Protein AF-A0A7Y0SMZ9-F1 (afdb_monomer_lite)

InterPro domains:
  IPR006249 Aconitase/Iron-responsive element-binding protein 2 [PTHR11670] (2-124)
  IPR015928 Aconitase/3-isopropylmalate dehydratase, swivel [G3DSA:3.20.19.10] (72-124)

Organism: Vibrio parahaemolyticus (NCBI:txid670)

Foldseek 3Di:
DDDPVNVDDDPVRVVVCCVVPVDPVVVCVVPVVVPDDDPDDDDPDPDDDADPLDQADHDDCCVPDDVDDDDDDDPDDDPDDDDPDDDVCNVQNFAQDDCPDPLVVVCVVSVHDSVRSGTSNRRD

Radius of gyration: 25.64 Å; chains: 1; bounding box: 72×46×53 Å

Sequence (124 aa):
PIYLNDLWPSDEEIDAVVGTHVKPEQFKQVYIQMFKLNDQEQNPNPLYDWRPMSTYIRRPPYWEGALAGERTLSGMRPLAILGDNITTDHLSPSNAILASSAAGEYLAKMGVPEEDFNSYATHR

Structure (mmCIF, N/CA/C/O backbone):
data_AF-A0A7Y0SMZ9-F1
#
_entry.id   AF-A0A7Y0SMZ9-F1
#
loop_
_atom_site.group_PDB
_atom_site.id
_atom_site.type_symbol
_atom_site.label_atom_id
_atom_site.label_alt_id
_atom_site.label_comp_id
_atom_site.label_asym_id
_atom_site.label_entity_id
_atom_site.label_seq_id
_atom_site.pdbx_PDB_ins_code
_atom_site.Cartn_x
_atom_site.Cartn_y
_atom_site.Cartn_z
_atom_site.occupancy
_atom_site.B_iso_or_equiv
_atom_site.auth_seq_id
_atom_site.auth_comp_id
_atom_site.auth_asym_id
_atom_site.auth_atom_id
_atom_site.pdbx_PDB_model_num
ATOM 1 N N . PRO A 1 1 ? -44.823 7.895 13.540 1.00 86.38 1 PRO A N 1
ATOM 2 C CA . PRO A 1 1 ? -43.639 7.686 12.669 1.00 86.38 1 PRO A CA 1
ATOM 3 C C . PRO A 1 1 ? -42.413 7.512 13.569 1.00 86.38 1 PRO A C 1
ATOM 5 O O . PRO A 1 1 ? -42.468 8.009 14.688 1.00 86.38 1 PRO A O 1
ATOM 8 N N . ILE A 1 2 ? -41.378 6.806 13.111 1.00 91.00 2 ILE A N 1
ATOM 9 C CA . ILE A 1 2 ? -40.087 6.676 13.810 1.00 91.00 2 ILE A CA 1
ATOM 10 C C . ILE A 1 2 ? -39.058 7.499 13.029 1.00 91.00 2 ILE A C 1
ATOM 12 O O . ILE A 1 2 ? -39.049 7.453 11.796 1.00 91.00 2 ILE A O 1
ATOM 16 N N . TYR A 1 3 ? -38.222 8.250 13.738 1.00 96.69 3 TYR A N 1
ATOM 17 C CA . TYR A 1 3 ? -37.201 9.151 13.211 1.00 96.69 3 TYR A CA 1
ATOM 18 C C . TYR A 1 3 ? -35.790 8.685 13.597 1.00 96.69 3 TYR A C 1
ATOM 20 O O . TYR A 1 3 ? -35.616 7.870 14.495 1.00 96.69 3 TYR A O 1
ATOM 28 N N . LEU A 1 4 ? -34.758 9.228 12.939 1.00 96.25 4 LEU A N 1
ATOM 29 C CA . LEU A 1 4 ? -33.357 8.891 13.237 1.00 96.25 4 LEU A CA 1
ATOM 30 C C . LEU A 1 4 ? -32.991 9.160 14.705 1.00 96.25 4 LEU A C 1
ATOM 32 O O . LEU A 1 4 ? -32.315 8.342 15.317 1.00 96.25 4 LEU A O 1
ATOM 36 N N . ASN A 1 5 ? -33.487 10.259 15.281 1.00 95.06 5 ASN A N 1
ATOM 37 C CA . ASN A 1 5 ? -33.253 10.597 16.688 1.00 95.06 5 ASN A CA 1
ATOM 38 C C . ASN A 1 5 ? -33.907 9.606 17.661 1.00 95.06 5 ASN A C 1
ATOM 40 O O . ASN A 1 5 ? -33.482 9.533 18.805 1.00 95.06 5 ASN A O 1
ATOM 44 N N . ASP A 1 6 ? -34.905 8.839 17.216 1.00 95.88 6 ASP A N 1
ATOM 45 C CA . ASP A 1 6 ? -35.528 7.794 18.033 1.00 95.88 6 ASP A CA 1
ATOM 46 C C . ASP A 1 6 ? -34.678 6.505 18.056 1.00 95.88 6 ASP 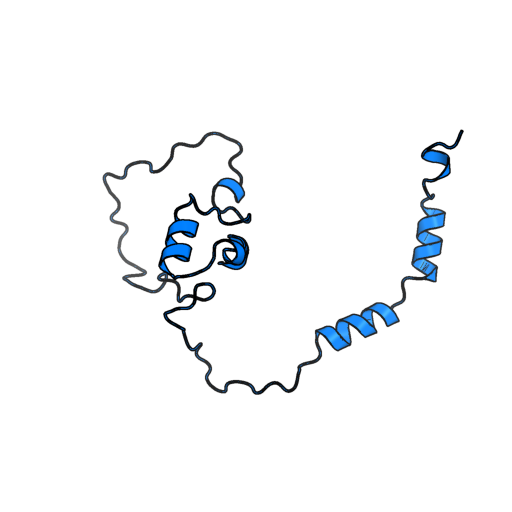A C 1
ATOM 48 O O . ASP A 1 6 ? -34.980 5.584 18.810 1.00 95.88 6 ASP A O 1
ATOM 52 N N . LEU A 1 7 ? -33.649 6.413 17.201 1.00 96.25 7 LEU A N 1
ATOM 53 C CA . LEU A 1 7 ? -32.780 5.240 17.030 1.00 96.25 7 LEU A CA 1
ATOM 54 C C . LEU A 1 7 ? -31.309 5.515 17.367 1.00 96.25 7 LEU A C 1
ATOM 56 O O . LEU A 1 7 ? -30.544 4.568 17.538 1.00 96.25 7 LEU A O 1
ATOM 60 N N . TRP A 1 8 ? -30.891 6.782 17.378 1.00 97.31 8 TRP A N 1
ATOM 61 C CA . TRP A 1 8 ? -29.499 7.154 17.591 1.00 97.31 8 TRP A CA 1
ATOM 62 C C . TRP A 1 8 ? -29.154 7.069 19.083 1.00 97.31 8 TRP A C 1
ATOM 64 O O . TRP A 1 8 ? -29.758 7.805 19.864 1.00 97.31 8 TRP A O 1
ATOM 74 N N . PRO A 1 9 ? -28.207 6.207 19.491 1.00 96.62 9 PRO A N 1
ATOM 75 C CA . PRO A 1 9 ? -27.857 6.064 20.897 1.00 96.62 9 PRO A CA 1
ATOM 76 C C . PRO A 1 9 ? -27.150 7.318 21.417 1.00 96.62 9 PRO A C 1
ATOM 78 O O . PRO A 1 9 ? -26.399 7.965 20.678 1.00 96.62 9 PRO A O 1
ATOM 81 N N . SER A 1 10 ? -27.369 7.650 22.689 1.00 97.25 10 SER A N 1
ATOM 82 C CA . SER A 1 10 ? -26.601 8.709 23.350 1.00 97.25 10 SER A CA 1
ATOM 83 C C . SER A 1 10 ? -25.174 8.249 23.670 1.00 97.25 10 SER A C 1
ATOM 85 O O . SER A 1 10 ? -24.883 7.049 23.707 1.00 97.25 10 SER A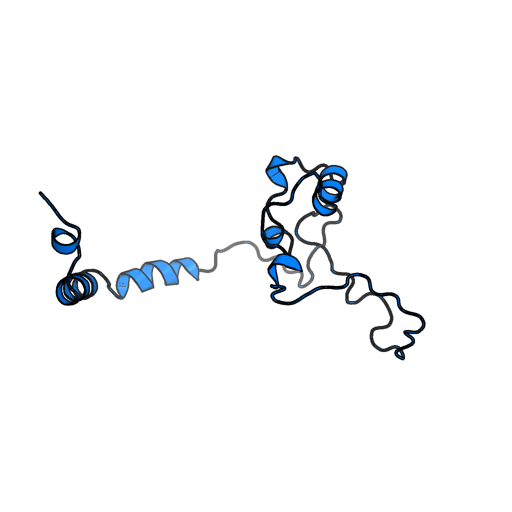 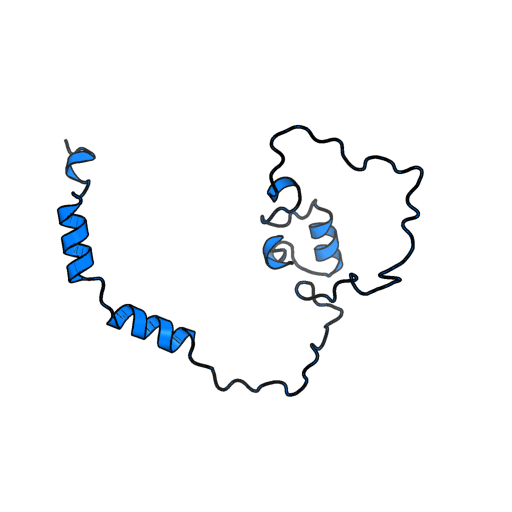O 1
ATOM 87 N N . ASP A 1 11 ? -24.279 9.200 23.940 1.00 97.75 11 ASP A N 1
ATOM 88 C CA . ASP A 1 11 ? -22.900 8.890 24.334 1.00 97.75 11 ASP A CA 1
ATOM 89 C C . ASP A 1 11 ? -22.867 8.053 25.626 1.00 97.75 11 ASP A C 1
ATOM 91 O O . ASP A 1 11 ? -22.105 7.094 25.727 1.00 97.75 11 ASP A O 1
ATOM 95 N N . GLU A 1 12 ? -23.763 8.329 26.582 1.00 97.94 12 GLU A N 1
ATOM 96 C CA . GLU A 1 12 ? -23.874 7.557 27.825 1.00 97.94 12 GLU A CA 1
ATOM 97 C C . GLU A 1 12 ? -24.323 6.108 27.583 1.00 97.94 12 GLU A C 1
ATOM 99 O O . GLU A 1 12 ? -23.846 5.189 28.257 1.00 97.94 12 GLU A O 1
ATOM 104 N N . GLU A 1 13 ? -25.229 5.885 26.625 1.00 97.38 13 GLU A N 1
ATOM 105 C CA . GLU A 1 13 ? -25.664 4.540 26.238 1.00 97.38 13 GLU A CA 1
ATOM 106 C C . GLU A 1 13 ? -24.516 3.757 25.583 1.00 97.38 13 GLU A C 1
ATOM 108 O O . GLU A 1 13 ? -24.316 2.577 25.892 1.00 97.38 13 GLU A O 1
ATOM 113 N N . ILE A 1 14 ? -23.713 4.416 24.738 1.00 97.88 14 ILE A N 1
ATOM 114 C CA . ILE A 1 14 ? -22.516 3.824 24.123 1.00 97.88 14 ILE A CA 1
ATOM 115 C C . ILE A 1 14 ? -21.475 3.480 25.197 1.00 97.88 14 ILE A C 1
ATOM 117 O O . ILE A 1 14 ? -20.990 2.345 25.235 1.00 97.88 14 ILE A O 1
ATOM 121 N N . ASP A 1 15 ? -21.169 4.412 26.102 1.00 98.06 15 ASP A N 1
ATOM 122 C CA . ASP A 1 15 ? -20.170 4.229 27.160 1.00 98.06 15 ASP A CA 1
ATOM 123 C C . ASP A 1 15 ? -20.542 3.087 28.109 1.00 98.06 15 ASP A C 1
ATOM 125 O O . ASP A 1 15 ? -19.694 2.262 28.474 1.00 98.06 15 ASP A O 1
ATOM 129 N N . ALA A 1 16 ? -21.824 2.982 28.471 1.00 98.00 16 ALA A N 1
ATOM 130 C CA . ALA A 1 16 ? -22.322 1.887 29.294 1.00 98.00 16 ALA A CA 1
ATOM 131 C C . ALA A 1 16 ? -22.124 0.527 28.603 1.00 98.00 16 ALA A C 1
ATOM 133 O O . ALA A 1 16 ? -21.664 -0.435 29.234 1.00 98.00 16 ALA A O 1
ATOM 134 N N . VAL A 1 17 ? -22.421 0.431 27.302 1.00 97.94 17 VAL A N 1
ATOM 135 C CA . VAL A 1 17 ? -22.225 -0.800 26.520 1.00 97.94 17 VAL A CA 1
ATOM 136 C C . VAL A 1 17 ? -20.739 -1.140 26.384 1.00 97.94 17 VAL A C 1
ATOM 138 O O . VAL A 1 17 ? -20.354 -2.288 26.623 1.00 97.94 17 VAL A O 1
ATOM 141 N N . VAL A 1 18 ? -19.885 -0.158 26.078 1.00 97.69 18 VAL A N 1
ATOM 142 C CA . VAL A 1 18 ? -18.429 -0.347 25.977 1.00 97.69 18 VAL A CA 1
ATOM 143 C C . VAL A 1 18 ? -17.855 -0.821 27.312 1.00 97.69 18 VAL A C 1
ATOM 145 O O . VAL A 1 18 ? -17.175 -1.848 27.355 1.00 97.69 18 VAL A O 1
ATOM 148 N N . GLY A 1 19 ? -18.190 -0.158 28.422 1.00 96.94 19 GLY A N 1
ATOM 149 C CA . GLY A 1 19 ? -17.716 -0.537 29.756 1.00 96.94 19 GLY A CA 1
ATOM 150 C C . GLY A 1 19 ? -18.176 -1.935 30.190 1.00 96.94 19 GLY A C 1
ATOM 151 O O . GLY A 1 19 ? -17.444 -2.664 30.873 1.00 96.94 19 GLY A O 1
ATOM 152 N N . THR A 1 20 ? -19.370 -2.358 29.765 1.00 97.44 20 THR A N 1
ATOM 153 C CA . THR A 1 20 ? -19.915 -3.686 30.088 1.00 97.44 20 THR A CA 1
ATOM 154 C C . THR A 1 20 ? -19.371 -4.803 29.201 1.00 97.44 20 THR A C 1
ATOM 156 O O . THR A 1 20 ? -19.191 -5.904 29.720 1.00 97.44 20 THR A O 1
ATOM 159 N N . HIS A 1 21 ? -19.028 -4.542 27.934 1.00 97.69 21 HIS A N 1
ATOM 160 C CA . HIS A 1 21 ? -18.719 -5.601 26.960 1.00 97.69 21 HIS A CA 1
ATOM 161 C C . HIS A 1 21 ? -17.278 -5.624 26.441 1.00 97.69 21 HIS A C 1
ATOM 163 O O . HIS A 1 21 ? -16.822 -6.691 26.029 1.00 97.69 21 HIS A O 1
ATOM 169 N N . VAL A 1 22 ? -16.548 -4.506 26.470 1.00 97.19 22 VAL A N 1
ATOM 170 C CA . VAL A 1 22 ? -15.148 -4.453 26.023 1.00 97.19 22 VA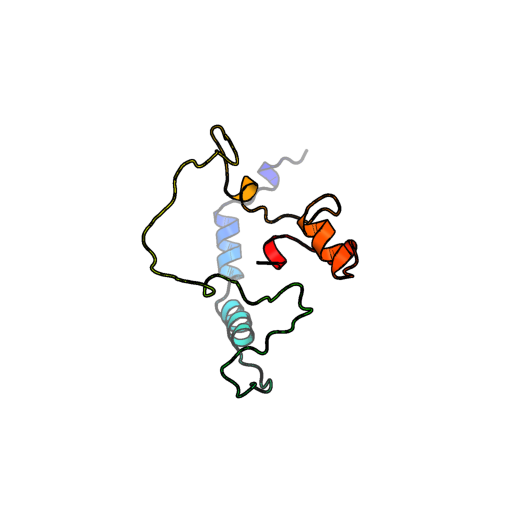L A CA 1
ATOM 171 C C . VAL A 1 22 ? -14.244 -4.817 27.195 1.00 97.19 22 VAL A C 1
ATOM 173 O O . VAL A 1 22 ? -14.078 -4.045 28.140 1.00 97.19 22 VAL A O 1
ATOM 176 N N . LYS A 1 23 ? -13.688 -6.031 27.165 1.00 97.75 23 LYS A N 1
ATOM 177 C CA . LYS A 1 23 ? -12.939 -6.616 28.285 1.00 97.75 23 LYS A CA 1
ATOM 178 C C . LYS A 1 23 ? -11.494 -6.937 27.905 1.00 97.75 23 LYS A C 1
ATOM 180 O O . LYS A 1 23 ? -11.264 -7.452 26.808 1.00 97.75 23 LYS A O 1
ATOM 185 N N . PRO A 1 24 ? -10.513 -6.720 28.805 1.00 97.12 24 PRO A N 1
ATOM 186 C CA . PRO A 1 24 ? -9.105 -7.050 28.556 1.00 97.12 24 PRO A CA 1
ATOM 187 C C . PRO A 1 24 ? -8.873 -8.493 28.082 1.00 97.12 24 PRO A C 1
ATOM 189 O O . PRO A 1 24 ? -7.944 -8.767 27.322 1.00 97.12 24 PRO A O 1
ATOM 192 N N . GLU A 1 25 ? -9.718 -9.425 28.518 1.00 96.94 25 GLU A N 1
ATOM 193 C CA . GLU A 1 25 ? -9.652 -10.843 28.169 1.00 96.94 25 GLU A CA 1
ATOM 194 C C . GLU A 1 25 ? -9.835 -11.081 26.666 1.00 96.94 25 GLU A C 1
ATOM 196 O O . GLU A 1 25 ? -9.137 -11.927 26.110 1.00 96.94 25 GLU A O 1
ATOM 201 N N . GLN A 1 26 ? -10.697 -10.309 25.995 1.00 96.75 26 GLN A N 1
ATOM 202 C CA . GLN A 1 26 ? -10.923 -10.414 24.547 1.00 96.75 26 GLN A CA 1
ATOM 203 C C . GLN A 1 26 ? -9.644 -10.072 23.772 1.00 96.75 26 GLN A C 1
ATOM 205 O O . GLN A 1 26 ? -9.235 -10.811 22.878 1.00 96.75 26 GLN A O 1
ATOM 210 N N . PHE A 1 27 ? -8.954 -9.001 24.178 1.00 96.81 27 PHE A N 1
ATOM 211 C CA . PHE A 1 27 ? -7.670 -8.613 23.592 1.00 96.81 27 PHE A CA 1
ATOM 212 C C . PHE A 1 27 ? -6.625 -9.709 23.802 1.00 96.81 27 PHE A C 1
ATOM 214 O O . PHE A 1 27 ? -5.954 -10.108 22.854 1.00 96.81 27 PHE A O 1
ATOM 221 N N . LYS A 1 28 ? -6.514 -10.249 25.023 1.00 96.75 28 LYS A N 1
ATOM 222 C CA . LYS A 1 28 ? -5.577 -11.345 25.313 1.00 96.75 28 LYS A CA 1
ATOM 223 C C . LYS A 1 28 ? -5.860 -12.570 24.444 1.00 96.75 28 LYS A C 1
ATOM 225 O O . LYS A 1 28 ? -4.928 -13.118 23.868 1.00 96.75 28 LYS A O 1
ATOM 230 N N . GLN A 1 29 ? -7.123 -12.979 24.321 1.00 96.38 29 GLN A N 1
ATOM 231 C CA . GLN A 1 29 ? -7.515 -14.139 23.515 1.00 96.38 29 GLN A CA 1
ATOM 232 C C . GLN A 1 29 ? -7.118 -13.983 22.043 1.00 96.38 29 GLN A C 1
ATOM 234 O O . GLN A 1 29 ? -6.587 -14.926 21.462 1.00 96.38 29 GLN A O 1
ATOM 239 N N . VAL A 1 30 ? -7.314 -12.797 21.462 1.00 95.50 30 VAL A N 1
ATOM 240 C CA . VAL A 1 30 ? -6.952 -12.526 20.063 1.00 95.50 30 VAL A CA 1
ATOM 241 C C . VAL A 1 30 ? -5.436 -12.407 19.896 1.00 95.50 30 VAL A C 1
ATOM 243 O O . VAL A 1 30 ? -4.841 -13.133 19.101 1.00 95.50 30 VAL A O 1
ATOM 246 N N . TYR A 1 31 ? -4.782 -11.532 20.664 1.00 95.50 31 TYR A N 1
ATOM 247 C CA . TYR A 1 31 ? -3.370 -11.208 20.448 1.00 95.50 31 TYR A CA 1
ATOM 248 C C . TYR A 1 31 ? -2.420 -12.345 20.828 1.00 95.50 31 TYR A C 1
ATOM 250 O O . TYR A 1 31 ? -1.431 -12.555 20.129 1.00 95.50 31 TYR A O 1
ATOM 258 N N . ILE A 1 32 ? -2.717 -13.118 21.880 1.00 94.38 32 ILE A N 1
ATOM 259 C CA . ILE A 1 32 ? -1.878 -14.271 22.245 1.00 94.38 32 ILE A CA 1
ATOM 260 C C . ILE A 1 32 ? -1.884 -15.307 21.122 1.00 94.38 32 ILE A C 1
ATOM 262 O O . ILE A 1 32 ? -0.833 -15.856 20.809 1.00 94.38 32 ILE A O 1
ATOM 266 N N . GLN A 1 33 ? -3.040 -15.566 20.502 1.00 91.31 33 GLN A N 1
ATOM 267 C CA . GLN A 1 33 ? -3.115 -16.511 19.387 1.00 91.31 33 GLN A CA 1
ATOM 268 C C . GLN A 1 33 ? -2.490 -15.939 18.112 1.00 91.31 33 GLN A C 1
ATOM 270 O O . GLN A 1 33 ? -1.750 -16.648 17.442 1.00 91.31 33 GLN A O 1
ATOM 275 N N . MET A 1 34 ? -2.719 -14.658 17.803 1.00 91.25 34 MET A N 1
ATOM 276 C CA . MET A 1 34 ? -2.165 -14.007 16.609 1.00 91.25 34 MET A CA 1
ATOM 277 C C . MET A 1 34 ? -0.629 -14.000 16.593 1.00 91.25 34 MET A C 1
ATOM 279 O O . MET A 1 34 ? -0.026 -14.151 15.535 1.00 91.25 34 MET A O 1
ATOM 283 N N . PHE A 1 35 ? 0.002 -13.840 17.759 1.00 89.56 35 PHE A N 1
ATOM 284 C CA . PHE A 1 35 ? 1.461 -13.857 17.902 1.00 89.56 35 PHE A CA 1
ATOM 285 C C . PHE A 1 35 ? 2.022 -15.216 18.324 1.00 89.56 35 PHE A C 1
ATOM 287 O O . PHE A 1 35 ? 3.224 -15.337 18.575 1.00 89.56 35 PHE A O 1
ATOM 294 N N . LYS A 1 36 ? 1.178 -16.248 18.415 1.00 90.31 36 LYS A N 1
ATOM 295 C CA . LYS A 1 36 ? 1.650 -17.600 18.674 1.00 90.31 36 LYS A CA 1
ATOM 296 C C . LYS A 1 36 ? 2.451 -18.058 17.460 1.00 90.31 36 LYS A C 1
ATOM 298 O O . LYS A 1 36 ? 1.918 -18.185 16.361 1.00 90.31 36 LYS A O 1
ATOM 303 N N . LEU A 1 37 ? 3.741 -18.296 17.662 1.00 82.75 37 LEU A N 1
ATOM 304 C CA . LEU A 1 37 ? 4.576 -18.916 16.644 1.00 82.75 37 LEU A CA 1
ATOM 305 C C . LEU A 1 37 ? 4.035 -20.325 16.387 1.00 82.75 37 LEU A C 1
ATOM 307 O O . LEU A 1 37 ? 3.855 -21.105 17.322 1.00 82.75 37 LEU A O 1
ATOM 311 N N . ASN A 1 38 ? 3.740 -20.627 15.128 1.00 77.06 38 ASN A N 1
ATOM 312 C CA . ASN A 1 38 ? 3.421 -21.987 14.723 1.00 77.06 38 ASN A CA 1
ATOM 313 C C . ASN A 1 38 ? 4.724 -22.777 14.578 1.00 77.06 38 ASN A C 1
ATOM 315 O O . ASN A 1 38 ? 5.723 -22.230 14.110 1.00 77.06 38 ASN A O 1
ATOM 319 N N . ASP A 1 39 ? 4.682 -24.070 14.898 1.00 69.81 39 ASP A N 1
ATOM 320 C CA . ASP A 1 39 ? 5.795 -25.019 14.737 1.00 69.81 3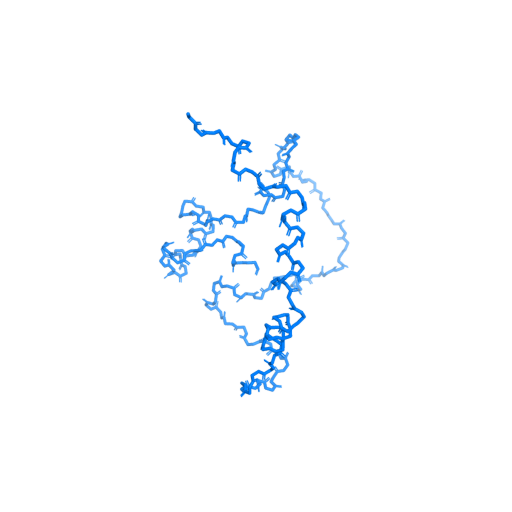9 ASP A CA 1
ATOM 321 C C . ASP A 1 39 ? 6.047 -25.379 13.258 1.00 69.81 39 ASP A C 1
ATOM 323 O O . ASP A 1 39 ? 6.281 -26.534 12.908 1.00 69.81 39 ASP A O 1
ATOM 327 N N . GLN A 1 40 ? 5.931 -24.410 12.347 1.00 74.69 40 GLN A N 1
ATOM 328 C CA . GLN A 1 40 ? 6.258 -24.641 10.947 1.00 74.69 40 GLN A CA 1
ATOM 329 C C . GLN A 1 40 ? 7.770 -24.776 10.790 1.00 74.69 40 GLN A C 1
ATOM 331 O O . GLN A 1 40 ? 8.542 -24.029 11.395 1.00 74.69 40 GLN A O 1
ATOM 336 N N . GLU A 1 41 ? 8.180 -25.734 9.961 1.00 74.44 41 GLU A N 1
ATOM 337 C CA . GLU A 1 41 ? 9.580 -25.951 9.624 1.00 74.44 41 GLU A CA 1
ATOM 338 C C . GLU A 1 41 ? 10.192 -24.655 9.090 1.00 74.44 41 GLU A C 1
ATOM 340 O O . GLU A 1 41 ? 9.790 -24.117 8.055 1.00 74.44 41 GLU A O 1
ATOM 345 N N . GLN A 1 42 ? 11.172 -24.134 9.823 1.00 75.44 42 GLN A N 1
ATOM 346 C CA . GLN A 1 42 ? 11.943 -22.990 9.371 1.00 75.44 42 GLN A CA 1
ATOM 347 C C . GLN A 1 42 ? 12.915 -23.468 8.299 1.00 75.44 42 GLN A C 1
ATOM 349 O O . GLN A 1 42 ? 13.710 -24.378 8.533 1.00 75.44 42 GLN A O 1
ATOM 354 N N . ASN A 1 43 ? 12.880 -22.836 7.127 1.00 81.44 43 ASN A N 1
ATOM 355 C CA . ASN A 1 43 ? 13.946 -23.009 6.151 1.00 81.44 43 ASN A CA 1
ATOM 356 C C . ASN A 1 43 ? 15.241 -22.436 6.761 1.00 81.44 43 ASN A C 1
ATOM 358 O O . ASN A 1 43 ? 15.282 -21.236 7.039 1.00 81.44 43 ASN A O 1
ATOM 362 N N . PRO A 1 44 ? 16.292 -23.246 6.982 1.00 85.94 44 PRO A N 1
ATOM 363 C CA . PRO A 1 44 ? 17.524 -22.776 7.614 1.00 85.94 44 PRO A CA 1
ATOM 364 C C . PRO A 1 44 ? 18.341 -21.845 6.707 1.00 85.94 44 PRO A C 1
ATOM 366 O O . PRO A 1 44 ? 19.313 -21.244 7.165 1.00 85.94 44 PRO A O 1
ATOM 369 N N . ASN A 1 45 ? 17.994 -21.738 5.419 1.00 91.44 45 ASN A N 1
ATOM 370 C CA . ASN A 1 45 ? 18.678 -20.852 4.490 1.00 91.44 45 ASN A CA 1
ATOM 371 C C . ASN A 1 45 ? 18.282 -19.385 4.752 1.00 91.44 45 ASN A C 1
ATOM 373 O O . ASN A 1 45 ? 17.107 -19.042 4.617 1.00 91.44 45 ASN A O 1
ATOM 377 N N . PRO A 1 46 ? 19.241 -18.492 5.060 1.00 89.69 46 PRO A N 1
ATOM 378 C CA . PRO A 1 46 ? 18.951 -17.073 5.258 1.00 89.69 46 PRO A CA 1
ATOM 379 C C . PRO A 1 46 ? 18.598 -16.336 3.956 1.00 89.69 46 PRO A C 1
ATOM 381 O O . PRO A 1 46 ? 18.155 -15.189 4.004 1.00 89.69 46 PRO A O 1
ATOM 384 N N . LEU A 1 47 ? 18.825 -16.951 2.790 1.00 92.06 47 LEU A N 1
ATOM 385 C CA . LEU A 1 47 ? 18.519 -16.373 1.485 1.00 92.06 47 LEU A CA 1
ATOM 386 C C . LEU A 1 47 ? 17.172 -16.873 0.959 1.00 92.06 47 LEU A C 1
ATOM 388 O O . LEU A 1 47 ? 16.869 -18.064 1.002 1.00 92.06 47 LEU A O 1
ATOM 392 N N . TYR A 1 48 ? 16.391 -15.950 0.393 1.00 91.44 48 TYR A N 1
ATOM 393 C CA . TYR A 1 48 ? 15.136 -16.280 -0.276 1.00 91.44 48 TYR A CA 1
ATOM 394 C C . TYR A 1 48 ? 15.392 -17.024 -1.594 1.00 91.44 48 TYR A C 1
ATOM 396 O O . TYR A 1 48 ? 16.168 -16.562 -2.436 1.00 91.44 48 TYR A O 1
ATOM 404 N N . ASP A 1 49 ? 14.707 -18.150 -1.785 1.00 92.38 49 ASP A N 1
ATOM 405 C CA . ASP A 1 49 ? 14.758 -18.934 -3.020 1.00 92.38 49 ASP A CA 1
ATOM 406 C C . ASP A 1 49 ? 13.828 -18.327 -4.082 1.00 92.38 49 ASP A C 1
ATOM 408 O O . ASP A 1 49 ? 12.618 -18.577 -4.128 1.00 92.38 49 ASP A O 1
ATOM 412 N N . TRP A 1 50 ? 14.392 -17.436 -4.898 1.00 92.88 50 TRP A N 1
ATOM 413 C CA . TRP A 1 50 ? 13.658 -16.702 -5.924 1.00 92.88 50 TRP A CA 1
ATOM 414 C C . TRP A 1 50 ? 13.135 -17.636 -7.014 1.00 92.88 50 TRP A C 1
ATOM 416 O O . TRP A 1 50 ? 13.900 -18.296 -7.712 1.00 92.88 50 TRP A O 1
ATOM 426 N N . ARG A 1 51 ? 11.819 -17.617 -7.235 1.00 94.44 51 ARG A N 1
ATOM 427 C CA . ARG A 1 51 ? 11.162 -18.452 -8.248 1.00 94.44 51 ARG A CA 1
ATOM 428 C C . ARG A 1 51 ? 11.013 -17.668 -9.556 1.00 94.44 51 ARG A C 1
ATOM 430 O O . ARG A 1 51 ? 10.281 -16.678 -9.561 1.00 94.44 51 ARG A O 1
ATOM 437 N N . PRO A 1 52 ? 11.623 -18.099 -10.678 1.00 91.56 52 PRO A N 1
ATOM 438 C CA . PRO A 1 52 ? 11.596 -17.335 -11.930 1.00 91.56 52 PRO A CA 1
ATOM 439 C C . PRO A 1 52 ? 10.190 -17.058 -12.479 1.00 91.56 52 PRO A C 1
ATOM 441 O O . PRO A 1 52 ? 9.951 -15.991 -13.037 1.00 91.56 52 PRO A O 1
ATOM 444 N N . MET A 1 53 ? 9.262 -18.000 -12.282 1.00 92.81 53 MET A N 1
ATOM 445 C CA . MET A 1 53 ? 7.876 -17.910 -12.761 1.00 92.81 53 MET A CA 1
ATOM 446 C C . MET A 1 53 ? 6.911 -17.271 -11.752 1.00 92.81 53 MET A C 1
ATOM 448 O O . MET A 1 53 ? 5.711 -17.225 -12.002 1.00 92.81 53 MET A O 1
ATOM 452 N N . SER A 1 54 ? 7.403 -16.787 -10.607 1.00 95.56 54 SER A N 1
ATOM 453 C CA . SER A 1 54 ? 6.560 -16.080 -9.642 1.00 95.56 54 SER A CA 1
ATOM 454 C C . SER A 1 54 ? 6.081 -14.750 -10.222 1.00 95.56 54 SER A C 1
ATOM 456 O O . SER A 1 54 ? 6.877 -13.920 -10.667 1.00 95.56 54 SER A O 1
ATOM 458 N N . THR A 1 55 ? 4.770 -14.536 -10.183 1.00 95.81 55 THR A N 1
ATOM 459 C CA . THR A 1 55 ? 4.126 -13.273 -10.565 1.00 95.81 55 THR A CA 1
ATOM 460 C C . THR A 1 55 ? 3.916 -12.331 -9.378 1.00 95.81 55 THR A C 1
ATOM 462 O O . THR A 1 55 ? 3.603 -11.167 -9.594 1.00 95.81 55 THR A O 1
ATOM 465 N N . TYR A 1 56 ? 4.143 -12.801 -8.147 1.00 95.62 56 TYR A N 1
ATOM 466 C CA . TYR A 1 56 ? 3.992 -12.025 -6.910 1.00 95.62 56 TYR A CA 1
ATOM 467 C C . TYR A 1 56 ? 5.341 -11.551 -6.370 1.00 95.62 56 TYR A C 1
ATOM 469 O O . TYR A 1 56 ? 5.630 -10.365 -6.331 1.00 95.62 56 TYR A O 1
ATOM 477 N N . ILE A 1 57 ? 6.204 -12.492 -5.986 1.00 95.12 57 ILE A N 1
ATOM 478 C CA . ILE A 1 57 ? 7.507 -12.182 -5.392 1.00 95.12 57 ILE A CA 1
ATOM 479 C C . ILE A 1 57 ? 8.568 -12.263 -6.483 1.00 95.12 57 ILE A C 1
ATOM 481 O O . ILE A 1 57 ? 8.842 -13.352 -6.996 1.00 95.12 57 ILE A O 1
ATOM 485 N N . ARG A 1 58 ? 9.166 -11.123 -6.839 1.00 92.06 58 ARG A N 1
ATOM 486 C CA . ARG A 1 58 ? 10.252 -11.030 -7.826 1.00 92.06 58 ARG A CA 1
ATOM 487 C C . ARG A 1 58 ? 11.423 -10.248 -7.254 1.00 92.06 58 ARG A C 1
ATOM 489 O O . ARG A 1 58 ? 11.236 -9.322 -6.472 1.00 92.06 58 ARG A O 1
ATOM 496 N N . ARG A 1 59 ? 12.641 -10.620 -7.653 1.00 91.75 59 ARG A N 1
ATOM 497 C CA . ARG A 1 59 ? 13.849 -9.903 -7.241 1.00 91.75 59 ARG A CA 1
ATOM 498 C C . ARG A 1 59 ? 13.852 -8.529 -7.919 1.00 91.75 59 ARG A C 1
ATOM 500 O O . ARG A 1 59 ? 13.866 -8.492 -9.149 1.00 91.75 59 ARG A O 1
ATOM 507 N N . PRO A 1 60 ? 13.837 -7.416 -7.170 1.00 90.75 60 PRO A N 1
ATOM 508 C CA . PRO A 1 60 ? 13.832 -6.101 -7.785 1.00 90.75 60 PRO A CA 1
ATOM 509 C C . PRO A 1 60 ? 15.215 -5.759 -8.366 1.00 90.75 60 PRO A C 1
ATOM 511 O O . PRO A 1 60 ? 16.234 -6.115 -7.760 1.00 90.75 60 PRO A O 1
ATOM 514 N N . PRO A 1 61 ? 15.276 -5.013 -9.483 1.00 88.19 61 PRO A N 1
ATOM 515 C CA . PRO A 1 61 ? 16.524 -4.705 -10.180 1.00 88.19 61 PRO A CA 1
ATOM 516 C C . PRO A 1 61 ? 17.311 -3.556 -9.531 1.00 88.19 61 PRO A C 1
ATOM 518 O O . PRO A 1 61 ? 18.302 -3.102 -10.088 1.00 88.19 61 PRO A O 1
ATOM 521 N N . TYR A 1 62 ? 16.894 -3.052 -8.361 1.00 84.88 62 TYR A N 1
ATOM 522 C CA . TYR A 1 62 ? 17.485 -1.860 -7.732 1.00 84.88 62 TYR A CA 1
ATOM 523 C C . TYR A 1 62 ? 18.987 -1.975 -7.480 1.00 84.88 62 TYR A C 1
ATOM 525 O O . TYR A 1 62 ? 19.667 -0.963 -7.410 1.00 84.88 62 TYR A O 1
ATOM 533 N N . TRP A 1 63 ? 19.485 -3.201 -7.332 1.00 77.88 63 TRP A N 1
ATOM 534 C CA . TRP A 1 63 ? 20.877 -3.518 -7.016 1.00 77.88 63 TRP A CA 1
ATOM 535 C C . TRP A 1 63 ? 21.691 -3.908 -8.257 1.00 77.88 63 TRP A C 1
ATOM 537 O O . TRP A 1 63 ? 22.844 -4.316 -8.133 1.00 77.88 63 TRP A O 1
ATOM 547 N N . GLU A 1 64 ? 21.083 -3.841 -9.441 1.00 76.19 64 GLU A N 1
ATOM 548 C CA . GLU A 1 64 ? 21.734 -4.128 -10.713 1.00 76.19 64 GLU A CA 1
ATOM 549 C C . GLU A 1 64 ? 22.339 -2.833 -11.280 1.00 76.19 64 GLU A C 1
ATOM 551 O O . GLU A 1 64 ? 21.662 -1.817 -11.419 1.00 76.19 64 GLU A O 1
ATOM 556 N N . GLY A 1 65 ? 23.631 -2.861 -11.616 1.00 72.56 65 GLY A N 1
ATOM 557 C CA . GLY A 1 65 ? 24.342 -1.722 -12.207 1.00 72.56 65 GLY A CA 1
ATOM 558 C C . GLY A 1 65 ? 25.126 -0.854 -11.214 1.00 72.56 65 GLY A C 1
ATOM 559 O O . GLY A 1 65 ? 25.293 -1.178 -10.038 1.00 72.56 65 GLY A O 1
ATOM 560 N N . ALA A 1 66 ? 25.690 0.245 -11.720 1.00 67.25 66 ALA A N 1
ATOM 561 C CA . ALA A 1 66 ? 26.544 1.141 -10.943 1.00 67.25 66 ALA A CA 1
ATOM 562 C C . ALA A 1 66 ? 25.699 2.080 -10.062 1.00 67.25 66 ALA A C 1
ATOM 564 O O . ALA A 1 66 ? 25.236 3.126 -10.509 1.00 67.25 66 ALA A O 1
ATOM 565 N N . LEU A 1 67 ? 25.540 1.715 -8.789 1.00 67.50 67 LEU A N 1
ATOM 566 C CA . LEU A 1 67 ? 24.752 2.445 -7.780 1.00 67.50 67 LEU A CA 1
ATOM 567 C C . LEU A 1 67 ? 25.292 3.845 -7.422 1.00 67.50 67 LEU A C 1
ATOM 569 O O . LEU A 1 67 ? 24.610 4.615 -6.751 1.00 67.50 67 LEU A O 1
ATOM 573 N N . ALA A 1 68 ? 26.510 4.181 -7.852 1.00 69.69 68 ALA A N 1
ATOM 574 C CA . ALA A 1 68 ? 27.204 5.417 -7.488 1.00 69.69 68 ALA A CA 1
ATOM 575 C C . ALA A 1 68 ? 28.021 5.996 -8.659 1.00 69.69 68 ALA A C 1
ATOM 577 O O . ALA A 1 68 ? 29.194 6.328 -8.510 1.00 69.69 68 ALA A O 1
ATOM 578 N N . GLY A 1 69 ? 27.418 6.065 -9.848 1.00 74.50 69 GLY A N 1
ATOM 579 C CA . GLY A 1 69 ? 28.002 6.764 -10.997 1.00 74.50 69 GLY A CA 1
ATOM 580 C C . GLY A 1 69 ? 27.785 8.279 -10.941 1.00 74.50 69 GLY A C 1
ATOM 581 O O . GLY A 1 69 ? 26.879 8.770 -10.263 1.00 74.50 69 GLY A O 1
ATOM 582 N N . GLU A 1 70 ? 28.594 9.032 -11.689 1.00 82.81 70 GLU A N 1
ATOM 583 C CA . GLU A 1 70 ? 28.317 10.451 -11.925 1.00 82.81 70 GLU A CA 1
ATOM 584 C C . GLU A 1 70 ? 26.946 10.628 -12.595 1.00 82.81 70 GLU A C 1
ATOM 586 O O . GLU A 1 70 ? 26.522 9.829 -13.433 1.00 82.81 70 GLU A O 1
ATOM 591 N N . ARG A 1 71 ? 26.229 11.691 -12.224 1.00 79.94 71 ARG A N 1
ATOM 592 C CA . ARG A 1 71 ? 24.936 12.023 -12.833 1.00 79.94 71 ARG A CA 1
ATOM 593 C C . ARG A 1 71 ? 25.180 12.594 -14.231 1.00 79.94 71 ARG A C 1
ATOM 595 O O . ARG A 1 71 ? 25.646 13.719 -14.356 1.00 79.94 71 ARG A O 1
ATOM 602 N N . THR A 1 72 ? 24.829 11.841 -15.269 1.00 85.69 72 THR A N 1
ATOM 603 C CA . THR A 1 72 ? 25.125 12.179 -16.678 1.00 85.69 72 THR A CA 1
ATOM 604 C C . THR A 1 72 ? 23.904 12.616 -17.494 1.00 85.69 72 THR A C 1
ATOM 606 O O . THR A 1 72 ? 23.994 12.785 -18.711 1.00 85.69 72 THR A O 1
ATOM 609 N N . LEU A 1 73 ? 22.743 12.790 -16.854 1.00 88.31 73 LEU A N 1
ATOM 610 C CA . LEU A 1 73 ? 21.484 13.046 -17.558 1.00 88.31 73 LEU A CA 1
ATOM 611 C C . LEU A 1 73 ? 21.525 14.379 -18.329 1.00 88.31 73 LEU A C 1
ATOM 613 O O . LEU A 1 73 ? 21.663 15.447 -17.737 1.00 88.31 73 LEU A O 1
ATOM 617 N N . SER A 1 74 ? 21.354 14.316 -19.652 1.00 92.75 74 SER A N 1
ATOM 618 C CA . SER A 1 74 ? 21.270 15.472 -20.556 1.00 92.75 74 SER A CA 1
ATOM 619 C C . SER A 1 74 ? 20.243 15.216 -21.670 1.00 92.75 74 SER A C 1
ATOM 621 O O . SER A 1 74 ? 19.960 14.068 -22.005 1.00 92.75 74 SER A O 1
ATOM 623 N N . GLY A 1 75 ? 19.624 16.274 -22.210 1.00 94.69 75 GLY A N 1
ATOM 624 C CA . GLY A 1 75 ? 18.661 16.159 -23.322 1.00 94.69 75 GLY A CA 1
ATOM 625 C C . GLY A 1 75 ? 17.353 15.415 -23.000 1.00 94.69 75 GLY A C 1
ATOM 626 O O . GLY A 1 75 ? 16.723 14.867 -23.904 1.00 94.69 75 GLY A O 1
ATOM 627 N N . MET A 1 76 ? 16.948 15.365 -21.726 1.00 94.62 76 MET A N 1
ATOM 628 C CA . MET A 1 76 ? 15.747 14.645 -21.286 1.00 94.62 76 MET A CA 1
ATOM 629 C C . MET A 1 76 ? 14.458 15.233 -21.873 1.00 94.62 76 MET A C 1
ATOM 631 O O . MET A 1 76 ? 14.341 16.440 -22.085 1.00 94.62 76 MET A O 1
ATOM 635 N N . ARG A 1 77 ? 13.462 14.365 -22.077 1.00 96.38 77 ARG A N 1
ATOM 636 C CA . ARG A 1 77 ? 12.102 14.737 -22.485 1.00 96.38 77 ARG A CA 1
ATOM 637 C C . ARG A 1 77 ? 11.115 14.428 -21.360 1.00 96.38 77 ARG A C 1
ATOM 639 O O . ARG A 1 77 ? 11.284 13.403 -20.698 1.00 96.38 77 ARG A O 1
ATOM 646 N N . PRO A 1 78 ? 10.089 15.269 -21.145 1.00 95.81 78 PRO A N 1
ATOM 647 C CA . PRO A 1 78 ? 9.055 14.969 -20.164 1.00 95.81 78 PRO A CA 1
ATOM 648 C C . PRO A 1 78 ? 8.277 13.717 -20.588 1.00 95.81 78 PRO A C 1
ATOM 650 O O . PRO A 1 78 ? 7.816 13.632 -21.725 1.00 95.81 78 PRO A O 1
ATOM 653 N N . LEU A 1 79 ? 8.130 12.755 -19.670 1.00 95.88 79 LEU A N 1
ATOM 654 C CA . LEU A 1 79 ? 7.289 11.568 -19.876 1.00 95.88 79 LEU A CA 1
ATOM 655 C C . LEU A 1 79 ? 5.799 11.902 -19.714 1.00 95.88 79 LEU A C 1
ATOM 657 O O . LEU A 1 79 ? 4.963 11.373 -20.437 1.00 95.88 79 LEU A O 1
ATOM 661 N N . ALA A 1 80 ? 5.478 12.801 -18.782 1.00 95.88 80 ALA A N 1
ATOM 662 C CA . ALA A 1 80 ? 4.133 13.299 -18.539 1.00 95.88 80 ALA A CA 1
ATOM 663 C C . ALA A 1 80 ? 4.191 14.766 -18.087 1.00 95.88 80 ALA A C 1
ATOM 665 O O . ALA A 1 80 ? 5.131 15.171 -17.401 1.00 95.88 80 ALA A O 1
ATOM 666 N N . ILE A 1 81 ? 3.180 15.550 -18.464 1.00 96.00 81 ILE A N 1
ATOM 667 C CA . ILE A 1 81 ? 2.938 16.905 -17.957 1.00 96.00 81 ILE A CA 1
ATOM 668 C C . ILE A 1 81 ? 1.612 16.835 -17.206 1.00 96.00 81 ILE A C 1
ATOM 670 O O . ILE A 1 81 ? 0.581 16.549 -17.812 1.00 96.00 81 ILE A O 1
ATOM 674 N N . LEU A 1 82 ? 1.657 17.029 -15.891 1.00 96.94 82 LEU A N 1
ATOM 675 C CA . LEU A 1 82 ? 0.514 16.848 -14.999 1.00 96.94 82 LEU A CA 1
ATOM 676 C C . LEU A 1 82 ? 0.088 18.194 -14.395 1.00 96.94 82 LEU A C 1
ATOM 678 O O . LEU A 1 82 ? 0.920 19.087 -14.243 1.00 96.94 82 LEU A O 1
ATOM 682 N N . GLY A 1 83 ? -1.201 18.330 -14.077 1.00 96.69 83 GLY A N 1
ATOM 683 C CA . GLY A 1 83 ? -1.750 19.484 -13.354 1.00 96.69 83 GLY A CA 1
ATOM 684 C C . GLY A 1 83 ? -1.724 19.297 -11.834 1.00 96.69 83 GLY A C 1
ATOM 685 O O . GLY A 1 83 ? -0.968 18.480 -11.311 1.00 96.69 83 GLY A O 1
ATOM 686 N N . ASP A 1 84 ? -2.584 20.032 -11.130 1.00 96.94 84 ASP A N 1
ATOM 687 C CA . ASP A 1 84 ? -2.727 19.932 -9.674 1.00 96.94 84 ASP A CA 1
ATOM 688 C C . ASP A 1 84 ? -3.577 18.718 -9.246 1.00 96.94 84 ASP A C 1
ATOM 690 O O . ASP A 1 84 ? -4.262 18.092 -10.055 1.00 96.94 84 ASP A O 1
ATOM 694 N N . ASN A 1 85 ? -3.565 18.401 -7.944 1.00 96.38 85 ASN A N 1
ATOM 695 C CA . ASN A 1 85 ? -4.342 17.314 -7.319 1.00 96.38 85 ASN A CA 1
ATOM 696 C C . ASN A 1 85 ? -4.016 15.893 -7.818 1.00 96.38 85 ASN A C 1
ATOM 698 O O . ASN A 1 85 ? -4.841 14.978 -7.740 1.00 96.38 85 ASN A O 1
ATOM 702 N N . ILE A 1 86 ? -2.779 15.673 -8.263 1.00 97.56 86 ILE A N 1
ATOM 703 C CA . ILE A 1 86 ? -2.265 14.328 -8.522 1.00 97.56 86 ILE A CA 1
ATOM 704 C C . ILE A 1 86 ? -1.998 13.612 -7.198 1.00 97.56 86 ILE A C 1
ATOM 706 O O . ILE A 1 86 ? -1.037 13.898 -6.488 1.00 97.56 86 ILE A O 1
ATOM 710 N N . THR A 1 87 ? -2.861 12.655 -6.874 1.00 96.75 87 THR A N 1
ATOM 711 C CA . THR A 1 87 ? -2.661 11.724 -5.761 1.00 96.75 87 THR A CA 1
ATOM 712 C C . THR A 1 87 ? -1.678 10.603 -6.111 1.00 96.75 87 THR A C 1
ATOM 714 O O . THR A 1 87 ? -1.400 10.317 -7.278 1.00 96.75 87 THR A O 1
ATOM 717 N N . THR A 1 88 ? -1.189 9.909 -5.083 1.00 95.56 88 THR A N 1
ATOM 718 C CA . THR A 1 88 ? -0.374 8.699 -5.245 1.00 95.56 88 THR A CA 1
ATOM 719 C C . THR A 1 88 ? -1.118 7.571 -5.945 1.00 95.56 88 THR A C 1
ATOM 721 O O . THR A 1 88 ? -0.462 6.753 -6.572 1.00 95.56 88 THR A O 1
ATOM 724 N N . ASP A 1 89 ? -2.450 7.534 -5.894 1.00 95.25 89 ASP A N 1
ATOM 725 C CA . ASP A 1 89 ? -3.240 6.501 -6.574 1.00 95.25 89 ASP A CA 1
ATOM 726 C C . ASP A 1 89 ? -3.236 6.684 -8.102 1.00 95.25 89 ASP A C 1
ATOM 728 O O . ASP A 1 89 ? -3.272 5.705 -8.839 1.00 95.25 89 ASP A O 1
ATOM 732 N N . HIS A 1 90 ? -3.058 7.915 -8.603 1.00 94.50 90 HIS A N 1
ATOM 733 C CA . HIS A 1 90 ? -2.803 8.135 -10.033 1.00 94.50 90 HIS A CA 1
ATOM 734 C C . HIS A 1 90 ? -1.411 7.651 -10.467 1.00 94.50 90 HIS A C 1
ATOM 736 O O . HIS A 1 90 ? -1.223 7.273 -11.620 1.00 94.50 90 HIS A O 1
ATOM 742 N N . LEU A 1 91 ? -0.422 7.707 -9.567 1.00 94.56 91 LEU A N 1
ATOM 743 C CA . LEU A 1 91 ? 0.972 7.346 -9.858 1.00 94.56 91 LEU A CA 1
ATOM 744 C C . LEU A 1 91 ? 1.262 5.860 -9.603 1.00 94.56 91 LEU A C 1
ATOM 746 O O . LEU A 1 91 ? 2.119 5.270 -10.255 1.00 94.56 91 LEU A O 1
ATOM 750 N N . SER A 1 92 ? 0.576 5.274 -8.627 1.00 95.75 92 SER A N 1
ATOM 751 C CA . SER A 1 92 ? 0.736 3.907 -8.140 1.00 95.75 92 SER A CA 1
ATOM 752 C C . SER A 1 92 ? -0.632 3.399 -7.672 1.00 95.75 92 SER A C 1
ATOM 754 O O . SER A 1 92 ? -0.927 3.412 -6.469 1.00 95.75 92 SER A O 1
ATOM 756 N N . PRO A 1 93 ? -1.501 3.011 -8.623 1.00 94.56 93 PRO A N 1
ATOM 757 C CA . PRO A 1 93 ? -2.840 2.547 -8.300 1.00 94.56 93 PRO A CA 1
ATOM 758 C C . PRO A 1 93 ? -2.779 1.290 -7.432 1.00 94.56 93 PRO A C 1
ATOM 760 O O . PRO A 1 93 ? -1.832 0.507 -7.501 1.00 94.56 93 PRO A O 1
ATOM 763 N N . SER A 1 94 ? -3.795 1.096 -6.592 1.00 95.56 94 SER A N 1
ATOM 764 C CA . SER A 1 94 ? -3.915 -0.092 -5.723 1.00 95.56 94 SER A CA 1
ATOM 765 C C . SER A 1 94 ? -5.079 -1.011 -6.111 1.00 95.56 94 SER A C 1
ATOM 767 O O . SER A 1 94 ? -5.313 -2.016 -5.448 1.00 95.56 94 SER A O 1
ATOM 769 N N . ASN A 1 95 ? -5.827 -0.652 -7.154 1.00 94.12 95 ASN A N 1
ATOM 770 C CA . ASN A 1 95 ? -7.057 -1.309 -7.593 1.00 94.12 95 ASN A CA 1
ATOM 771 C C . ASN A 1 95 ? -6.799 -2.582 -8.421 1.00 94.12 95 ASN A C 1
ATOM 773 O O . ASN A 1 95 ? -5.659 -3.013 -8.599 1.00 94.12 95 ASN A O 1
ATOM 777 N N . ALA A 1 96 ? -7.884 -3.201 -8.893 1.00 97.06 96 ALA A N 1
ATOM 778 C CA . ALA A 1 96 ? -7.838 -4.375 -9.757 1.00 97.06 96 ALA A CA 1
ATOM 779 C C . ALA A 1 96 ? -7.016 -4.114 -11.028 1.00 97.06 96 ALA A C 1
ATOM 781 O O . ALA A 1 96 ? -7.138 -3.058 -11.657 1.00 97.06 96 ALA A O 1
ATOM 782 N N . ILE A 1 97 ? -6.202 -5.095 -11.417 1.00 97.81 97 ILE A N 1
ATOM 783 C CA . ILE A 1 97 ? -5.432 -5.030 -12.657 1.00 97.81 97 ILE A CA 1
ATOM 784 C C . ILE A 1 97 ? -6.370 -5.345 -13.824 1.00 97.81 97 ILE A C 1
ATOM 786 O O . ILE A 1 97 ? -6.944 -6.425 -13.905 1.00 97.81 97 ILE A O 1
ATOM 790 N N . LEU A 1 98 ? -6.519 -4.392 -14.743 1.00 97.06 98 LEU A N 1
ATOM 791 C CA . LEU A 1 98 ? -7.360 -4.559 -15.928 1.00 97.06 98 LEU A CA 1
ATOM 792 C C . LEU A 1 98 ? -6.600 -5.304 -17.030 1.00 97.06 98 LEU A C 1
ATOM 794 O O . LEU A 1 98 ? -5.432 -4.990 -17.284 1.00 97.06 98 LEU A O 1
ATOM 798 N N . ALA A 1 99 ? -7.276 -6.196 -1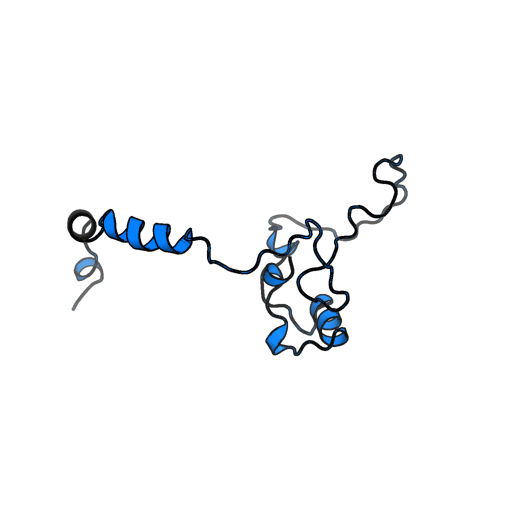7.760 1.00 96.06 99 ALA A N 1
ATOM 799 C CA . ALA A 1 99 ? -6.679 -6.921 -18.886 1.00 96.06 99 ALA A CA 1
ATOM 800 C C . ALA A 1 99 ? -6.150 -6.009 -20.002 1.00 96.06 99 ALA A C 1
ATOM 802 O O . ALA A 1 99 ? -5.153 -6.326 -20.642 1.00 96.06 99 ALA A O 1
ATOM 803 N N . SER A 1 100 ? -6.760 -4.838 -20.193 1.00 96.88 100 SER A N 1
ATOM 804 C CA . SER A 1 100 ? -6.319 -3.841 -21.174 1.00 96.88 100 SER A CA 1
ATOM 805 C C . SER A 1 100 ? -5.100 -3.016 -20.736 1.00 96.88 100 SER A C 1
ATOM 807 O O . SER A 1 100 ? -4.667 -2.133 -21.474 1.00 96.88 100 SER A O 1
ATOM 809 N N . SER A 1 101 ? -4.581 -3.222 -19.523 1.00 97.12 101 SER A N 1
ATOM 810 C CA . SER A 1 101 ? -3.398 -2.520 -19.015 1.00 97.12 101 SER A CA 1
ATOM 811 C C . SER A 1 101 ? -2.107 -3.261 -19.371 1.00 97.12 101 SER A C 1
ATOM 813 O O . SER A 1 101 ? -2.110 -4.470 -19.589 1.00 97.12 101 SER A O 1
ATOM 815 N N . ALA A 1 102 ? -0.969 -2.563 -19.327 1.00 97.31 102 ALA A N 1
ATOM 816 C CA . ALA A 1 102 ? 0.340 -3.194 -19.519 1.00 97.31 102 ALA A CA 1
ATOM 817 C C . ALA A 1 102 ? 0.639 -4.298 -18.479 1.00 97.31 102 ALA A C 1
ATOM 819 O O . ALA A 1 102 ? 1.312 -5.279 -18.788 1.00 97.31 102 ALA A O 1
ATOM 820 N N . ALA A 1 103 ? 0.132 -4.162 -17.247 1.00 97.31 103 ALA A N 1
ATOM 821 C CA . ALA A 1 103 ? 0.273 -5.198 -16.222 1.00 97.31 103 ALA A CA 1
ATOM 822 C C . ALA A 1 103 ? -0.602 -6.424 -16.530 1.00 97.31 103 ALA A C 1
ATOM 824 O O . ALA A 1 103 ? -0.136 -7.551 -16.377 1.00 97.31 103 ALA A O 1
ATOM 825 N N . GLY A 1 104 ? -1.826 -6.208 -17.024 1.00 97.44 104 GLY A N 1
ATOM 826 C CA . GLY A 1 104 ? -2.711 -7.279 -17.487 1.00 97.44 104 GLY A CA 1
ATOM 827 C C . GLY A 1 104 ? -2.109 -8.060 -18.656 1.00 97.44 104 GLY A C 1
ATOM 828 O O . GLY A 1 104 ? -2.067 -9.287 -18.617 1.00 97.44 104 GLY A O 1
ATOM 829 N N . GLU A 1 105 ? -1.535 -7.367 -19.645 1.00 98.00 105 GLU A N 1
ATOM 830 C CA . GLU A 1 105 ? -0.812 -8.007 -20.754 1.00 98.00 105 GLU A CA 1
ATOM 831 C C . GLU A 1 105 ? 0.363 -8.864 -20.250 1.00 98.00 105 GLU A C 1
ATOM 833 O O . GLU A 1 105 ? 0.556 -9.999 -20.695 1.00 98.00 105 GLU A O 1
ATOM 838 N N . TYR A 1 106 ? 1.133 -8.351 -19.283 1.00 96.81 106 TYR A N 1
ATOM 839 C CA . TYR A 1 106 ? 2.222 -9.105 -18.665 1.00 96.81 106 TYR A CA 1
ATOM 840 C C . TYR A 1 106 ? 1.720 -10.376 -17.962 1.00 96.81 106 TYR A C 1
ATOM 842 O O . TYR A 1 106 ? 2.285 -11.449 -18.178 1.00 96.81 106 TYR A O 1
ATOM 850 N N . LEU A 1 107 ? 0.663 -10.284 -17.151 1.00 97.75 107 LEU A N 1
ATOM 851 C CA . LEU A 1 107 ? 0.108 -11.433 -16.428 1.00 97.75 107 LEU A CA 1
ATOM 852 C C . LEU A 1 107 ? -0.493 -12.476 -17.383 1.00 97.75 107 LEU A C 1
ATOM 854 O O . LEU A 1 107 ? -0.222 -13.667 -17.220 1.00 97.75 107 LEU A O 1
ATOM 858 N N . ALA A 1 108 ? -1.189 -12.038 -18.437 1.00 97.06 108 ALA A N 1
ATOM 859 C CA . ALA A 1 108 ? -1.676 -12.918 -19.500 1.00 97.06 108 ALA A CA 1
ATOM 860 C C . ALA A 1 108 ? -0.522 -13.662 -20.191 1.00 97.06 108 ALA A C 1
ATOM 862 O O . ALA A 1 108 ? -0.577 -14.877 -20.379 1.00 97.06 108 ALA A O 1
ATOM 863 N N . LYS A 1 109 ? 0.574 -12.958 -20.512 1.00 96.88 109 LYS A N 1
ATOM 864 C CA . LYS A 1 109 ? 1.784 -13.567 -21.090 1.00 96.88 109 LYS A CA 1
ATOM 865 C C . LYS A 1 109 ? 2.444 -14.576 -20.146 1.00 96.88 109 LYS A C 1
ATOM 867 O O . LYS A 1 109 ? 3.045 -15.543 -20.611 1.00 96.88 109 LYS A O 1
ATOM 872 N N . MET A 1 110 ? 2.331 -14.361 -18.837 1.00 96.12 110 MET A N 1
ATOM 873 C CA . MET A 1 110 ? 2.786 -15.300 -17.808 1.00 96.12 110 MET A CA 1
ATOM 874 C C . MET A 1 110 ? 1.818 -16.478 -17.590 1.00 96.12 110 MET A C 1
ATOM 876 O O . MET A 1 110 ? 2.125 -17.361 -16.792 1.00 96.12 110 MET A O 1
ATOM 880 N N . GLY A 1 111 ? 0.689 -16.521 -18.308 1.00 96.38 111 GLY A N 1
ATOM 881 C CA . GLY A 1 111 ? -0.298 -17.600 -18.246 1.00 96.38 111 GLY A CA 1
ATOM 882 C C . GLY A 1 111 ? -1.263 -17.505 -17.065 1.00 96.38 111 GLY A C 1
ATOM 883 O O . GLY A 1 111 ? -1.872 -18.510 -16.708 1.00 96.38 111 GLY A O 1
ATOM 884 N N . VAL A 1 112 ? -1.385 -16.330 -16.441 1.00 97.25 112 VAL A N 1
ATOM 885 C CA . VAL A 1 112 ? -2.336 -16.102 -15.346 1.00 97.25 112 VAL A CA 1
ATOM 886 C C . VAL A 1 112 ? -3.736 -15.867 -15.939 1.00 97.25 112 VAL A C 1
ATOM 888 O O . VAL A 1 112 ? -3.849 -15.079 -16.881 1.00 97.25 112 VAL A O 1
ATOM 891 N N . PRO A 1 113 ? -4.792 -16.529 -15.437 1.00 96.75 113 PRO A N 1
ATOM 892 C CA . PRO A 1 113 ? -6.177 -16.204 -15.787 1.00 96.75 113 PRO A CA 1
ATOM 893 C C . PRO A 1 113 ? -6.554 -14.780 -15.352 1.00 96.75 113 PRO A C 1
ATOM 895 O O . PRO A 1 113 ? -6.043 -14.283 -14.351 1.00 96.75 113 PRO A O 1
ATOM 898 N N . GLU A 1 114 ? -7.454 -14.113 -16.077 1.00 94.81 114 GLU A N 1
ATOM 899 C CA . GLU A 1 114 ? -7.837 -12.723 -15.773 1.00 94.81 114 GLU A CA 1
ATOM 900 C C . GLU A 1 114 ? -8.484 -12.596 -14.385 1.00 94.81 114 GLU A C 1
ATOM 902 O O . GLU A 1 114 ? -8.202 -11.648 -13.651 1.00 94.81 114 GLU A O 1
ATOM 907 N N . GLU A 1 115 ? -9.286 -13.584 -13.983 1.00 95.94 115 GLU A N 1
ATOM 908 C CA . GLU A 1 115 ? -9.886 -13.665 -12.649 1.00 95.94 115 GLU A CA 1
ATOM 909 C C . GLU A 1 115 ? -8.849 -13.703 -11.511 1.00 95.94 115 GLU A C 1
ATOM 911 O O . GLU A 1 115 ? -9.147 -13.283 -10.392 1.00 95.94 115 GLU A O 1
ATOM 916 N N . ASP A 1 116 ? -7.622 -14.132 -11.818 1.00 96.75 116 ASP A N 1
ATOM 917 C CA . ASP A 1 116 ? -6.512 -14.271 -10.875 1.00 96.75 116 ASP A CA 1
ATOM 918 C C . ASP A 1 116 ? -5.509 -13.108 -10.951 1.00 96.75 116 ASP A C 1
ATOM 920 O O . ASP A 1 116 ? -4.509 -13.100 -10.224 1.00 96.75 116 ASP A O 1
ATOM 924 N N . PHE A 1 117 ? -5.758 -12.093 -11.791 1.00 97.56 117 PHE A N 1
ATOM 925 C CA . PHE A 1 117 ? -4.889 -10.912 -11.883 1.00 97.56 117 PHE A CA 1
ATOM 926 C C . PHE A 1 117 ? -4.814 -10.114 -10.587 1.00 97.56 117 PHE A C 1
ATOM 928 O O . PHE A 1 117 ? -3.831 -9.414 -10.354 1.00 97.56 117 PHE A O 1
ATOM 935 N N . ASN A 1 118 ? -5.832 -10.233 -9.736 1.00 97.00 118 ASN A N 1
ATOM 936 C CA . ASN A 1 118 ? -5.871 -9.577 -8.439 1.00 97.00 118 ASN A CA 1
ATOM 937 C C . ASN A 1 118 ? -5.691 -8.045 -8.577 1.00 97.00 118 ASN A C 1
ATOM 939 O O . ASN A 1 118 ? -6.187 -7.429 -9.526 1.00 97.00 118 ASN A O 1
ATOM 943 N N . SER A 1 119 ? -5.039 -7.395 -7.613 1.00 96.88 119 SER A N 1
ATOM 944 C CA . SER A 1 119 ? -4.865 -5.941 -7.579 1.00 96.88 119 SER A CA 1
ATOM 945 C C . SER A 1 119 ? -3.401 -5.528 -7.669 1.00 96.88 119 SER A C 1
ATOM 947 O O . SER A 1 119 ? -2.496 -6.276 -7.304 1.00 96.88 119 SER A O 1
ATOM 949 N N . TYR A 1 120 ? -3.135 -4.289 -8.076 1.00 96.62 120 TYR A N 1
ATOM 950 C CA . TYR A 1 120 ? -1.773 -3.751 -8.047 1.00 96.62 120 TYR A CA 1
ATOM 951 C C . TYR A 1 120 ? -1.151 -3.817 -6.644 1.00 96.62 120 TYR A C 1
ATOM 953 O O . TYR A 1 120 ? 0.048 -4.048 -6.515 1.00 96.62 120 TYR A O 1
ATOM 961 N N . ALA A 1 121 ? -1.957 -3.670 -5.584 1.00 95.25 121 ALA A N 1
ATOM 962 C CA . ALA A 1 121 ? -1.479 -3.760 -4.207 1.00 95.25 121 ALA A CA 1
ATOM 963 C C . ALA A 1 121 ? -0.942 -5.151 -3.843 1.00 95.25 121 ALA A C 1
ATOM 965 O O . ALA A 1 121 ? -0.001 -5.250 -3.058 1.00 95.25 121 ALA A O 1
ATOM 966 N N . THR A 1 122 ? -1.510 -6.216 -4.414 1.00 95.44 122 THR A N 1
ATOM 967 C CA . THR A 1 122 ? -1.080 -7.590 -4.132 1.00 95.44 122 THR A CA 1
ATOM 968 C C . THR A 1 122 ? 0.189 -7.987 -4.888 1.00 95.44 122 THR A C 1
ATOM 970 O O . THR A 1 122 ? 0.809 -8.979 -4.525 1.00 95.44 122 THR A O 1
ATOM 973 N N . HIS A 1 123 ? 0.605 -7.199 -5.885 1.00 94.31 123 HIS A N 1
ATOM 974 C CA . HIS A 1 123 ? 1.812 -7.402 -6.698 1.00 94.31 123 HIS A CA 1
ATOM 975 C C . HIS A 1 123 ? 2.963 -6.425 -6.354 1.00 94.31 123 HIS A C 1
ATOM 977 O O . HIS A 1 123 ? 3.814 -6.161 -7.205 1.00 94.31 123 HIS A O 1
ATOM 983 N N . ARG A 1 124 ? 2.974 -5.851 -5.141 1.00 91.06 124 ARG A N 1
ATOM 984 C CA . ARG A 1 124 ? 4.013 -4.911 -4.675 1.00 91.06 124 ARG A CA 1
ATOM 985 C C . ARG A 1 124 ? 5.297 -5.587 -4.204 1.00 91.06 124 ARG A C 1
ATOM 987 O O . ARG A 1 124 ? 5.208 -6.662 -3.574 1.00 91.06 124 ARG A O 1
#

Secondary structure (DSSP, 8-state):
---GGGTPPPHHHHHHHHHHH--HHHHHHHHHHHT----PPPP--SS----TT-SSS---GGGSS-TT------S---S----S---HHHHS--SBPPTTSHHHHHHHHTT--GGG--BGGGG-

pLDDT: mean 92.51, std 7.4, range [67.25, 98.06]